Protein AF-A0A0F2LRD7-F1 (afdb_monomer)

Radius of gyration: 15.42 Å; Cα contacts (8 Å, |Δi|>4): 354; chains: 1; bounding box: 39×32×41 Å

Sequence (174 aa):
MAIIISSPMSDSGKSFVVTTLTRALNGVPFKAQNMSLNSYPSDDGGEIAFIQSFQALGAGLRPRNFMNPVLLKPSGNGIEVIVFGRSLGNFRAEEYYKLIPDLWKKVKSVVSRDMVIESAGGLAEPNFMERDISGFLIMKELGIPAILVLDIDRGGAFASAFGVYNILPPSVRG

Structure (mmCIF, N/CA/C/O backbone):
data_AF-A0A0F2LRD7-F1
#
_entry.id   AF-A0A0F2LRD7-F1
#
loop_
_atom_site.group_PDB
_atom_site.id
_atom_site.type_symbol
_atom_site.label_atom_id
_atom_site.label_alt_id
_atom_site.label_comp_id
_atom_site.label_asym_id
_atom_site.label_entity_id
_atom_site.label_seq_id
_atom_site.pdbx_PDB_ins_code
_atom_site.Cartn_x
_atom_site.Cartn_y
_atom_site.Cartn_z
_atom_site.occupancy
_atom_site.B_iso_or_equiv
_atom_site.auth_seq_id
_atom_site.auth_comp_id
_atom_site.auth_asym_id
_atom_site.auth_atom_id
_atom_site.pdbx_PDB_model_num
ATOM 1 N N . MET A 1 1 ? -17.217 3.277 2.819 1.00 81.81 1 MET A N 1
ATOM 2 C CA . MET A 1 1 ? -16.251 4.128 3.546 1.00 81.81 1 MET A CA 1
ATOM 3 C C . MET A 1 1 ? -14.877 3.517 3.342 1.00 81.81 1 MET A C 1
ATOM 5 O O . MET A 1 1 ? -14.769 2.314 3.544 1.00 81.81 1 MET A O 1
ATOM 9 N N . ALA A 1 2 ? -13.886 4.288 2.882 1.00 96.06 2 ALA A N 1
ATOM 10 C CA . ALA A 1 2 ? -12.538 3.761 2.688 1.00 96.06 2 ALA A CA 1
ATOM 11 C C . ALA A 1 2 ? -11.797 3.760 4.025 1.00 96.06 2 ALA A C 1
ATOM 13 O O . ALA A 1 2 ? -12.026 4.655 4.842 1.00 96.06 2 ALA A O 1
ATOM 14 N N . ILE A 1 3 ? -10.927 2.778 4.243 1.00 97.38 3 ILE A N 1
ATOM 15 C CA . ILE A 1 3 ? -10.155 2.672 5.482 1.00 97.38 3 ILE A CA 1
ATOM 16 C C . ILE A 1 3 ? -8.768 2.105 5.218 1.00 97.38 3 ILE A C 1
ATOM 18 O O . ILE A 1 3 ? -8.621 1.162 4.444 1.00 97.38 3 ILE A O 1
ATOM 22 N N . ILE A 1 4 ? -7.753 2.675 5.862 1.00 96.81 4 ILE A N 1
ATOM 23 C CA . ILE A 1 4 ? -6.379 2.178 5.807 1.00 96.81 4 ILE A CA 1
ATOM 24 C C . ILE A 1 4 ? -6.156 1.204 6.964 1.00 96.81 4 ILE A C 1
ATOM 26 O O . ILE A 1 4 ? -6.493 1.491 8.108 1.00 96.81 4 ILE A O 1
ATOM 30 N N . ILE A 1 5 ? -5.550 0.061 6.676 1.00 96.44 5 ILE A N 1
ATOM 31 C CA . ILE A 1 5 ? -5.065 -0.919 7.638 1.00 96.44 5 ILE A CA 1
ATOM 32 C C . ILE A 1 5 ? -3.543 -0.855 7.619 1.00 96.44 5 ILE A C 1
ATOM 34 O O . ILE A 1 5 ? -2.890 -1.220 6.638 1.00 96.44 5 ILE A O 1
ATOM 38 N N . SER A 1 6 ? -2.989 -0.378 8.725 1.00 94.12 6 SER A N 1
ATOM 39 C CA . SER A 1 6 ? -1.561 -0.176 8.921 1.00 94.12 6 SER A CA 1
ATOM 40 C C . SER A 1 6 ? -1.053 -0.974 10.114 1.00 94.12 6 SER A C 1
ATOM 42 O O . SER A 1 6 ? -1.812 -1.622 10.827 1.00 94.12 6 SER A O 1
ATOM 44 N N . SER A 1 7 ? 0.257 -0.980 10.314 1.00 92.00 7 SER A N 1
ATOM 45 C CA . SER A 1 7 ? 0.921 -1.593 11.454 1.00 92.00 7 SER A CA 1
ATOM 46 C C . SER A 1 7 ? 2.336 -1.033 11.568 1.00 92.00 7 SER A C 1
ATOM 48 O O . SER A 1 7 ? 2.954 -0.794 10.528 1.00 92.00 7 SER A O 1
ATOM 50 N N . PRO A 1 8 ? 2.877 -0.881 12.791 1.00 88.06 8 PRO A N 1
ATOM 51 C CA . PRO A 1 8 ? 4.248 -0.414 12.996 1.00 88.06 8 PRO A CA 1
ATOM 52 C C . PRO A 1 8 ? 5.315 -1.433 12.568 1.00 88.06 8 PRO A C 1
ATOM 54 O O . PRO A 1 8 ? 6.502 -1.140 12.655 1.00 88.06 8 PRO A O 1
ATOM 57 N N . MET A 1 9 ? 4.919 -2.646 12.173 1.00 83.38 9 MET A N 1
ATOM 58 C CA . MET A 1 9 ? 5.842 -3.709 11.791 1.00 83.38 9 MET A CA 1
ATOM 59 C C . MET A 1 9 ? 5.366 -4.472 10.549 1.00 83.38 9 MET A C 1
ATOM 61 O O . MET A 1 9 ? 4.175 -4.496 10.197 1.00 83.38 9 MET A O 1
ATOM 65 N N . SER A 1 10 ? 6.318 -5.118 9.881 1.00 79.81 10 SER A N 1
ATOM 66 C CA . SER A 1 10 ? 6.050 -6.149 8.875 1.00 79.81 10 SER A CA 1
ATOM 67 C C . SER A 1 10 ? 5.568 -7.441 9.543 1.00 79.81 10 SER A C 1
ATOM 69 O O . SER A 1 10 ? 5.812 -7.663 10.726 1.00 79.81 10 SER A O 1
ATOM 71 N N . ASP A 1 11 ? 4.843 -8.275 8.795 1.00 82.06 11 ASP A N 1
ATOM 72 C CA . ASP A 1 11 ? 4.354 -9.591 9.248 1.00 82.06 11 ASP A CA 1
ATOM 73 C C . ASP A 1 11 ? 3.461 -9.596 10.499 1.00 82.06 11 ASP A C 1
ATOM 75 O O . ASP A 1 11 ? 3.350 -10.595 11.200 1.00 82.06 11 ASP A O 1
ATOM 79 N N . SER A 1 12 ? 2.750 -8.495 10.740 1.00 83.38 12 SER A N 1
ATOM 80 C CA . SER A 1 12 ? 1.755 -8.342 11.812 1.00 83.38 12 SER A CA 1
ATOM 81 C C . SER A 1 12 ? 0.357 -8.877 11.478 1.00 83.38 12 SER A C 1
ATOM 83 O O . SER A 1 12 ? -0.613 -8.563 12.159 1.00 83.38 12 SER A O 1
ATOM 85 N N . GLY A 1 13 ? 0.204 -9.613 10.374 1.00 87.81 13 GLY A N 1
ATOM 86 C CA . GLY A 1 13 ? -1.096 -10.153 9.956 1.00 87.81 13 GLY A CA 1
ATOM 87 C C . GLY A 1 13 ? -2.041 -9.158 9.264 1.00 87.81 13 GLY A C 1
ATOM 88 O O . GLY A 1 13 ? -3.177 -9.525 8.963 1.00 87.81 13 GLY A O 1
ATOM 89 N N . LYS A 1 14 ? -1.586 -7.935 8.932 1.00 92.00 14 LYS A N 1
ATOM 90 C CA . LYS A 1 14 ? -2.380 -6.919 8.197 1.00 92.00 14 LYS A CA 1
ATOM 91 C C . LYS A 1 14 ? -3.146 -7.489 7.005 1.00 92.00 14 LYS A C 1
ATOM 93 O O . LYS A 1 14 ? -4.322 -7.191 6.845 1.00 92.00 14 LYS A O 1
ATOM 98 N N . SER A 1 15 ? -2.513 -8.329 6.188 1.00 94.50 15 SER A N 1
ATOM 99 C CA . SER A 1 15 ? -3.149 -8.839 4.972 1.00 94.50 15 SER A CA 1
ATOM 100 C C . SER A 1 15 ? -4.360 -9.728 5.254 1.00 94.50 15 SER A C 1
ATOM 102 O O . SER A 1 15 ? -5.334 -9.675 4.502 1.00 94.50 15 SER A O 1
ATOM 104 N N . PHE A 1 16 ? -4.359 -10.474 6.363 1.00 95.06 16 PHE A N 1
ATOM 105 C CA . PHE A 1 16 ? -5.525 -11.237 6.818 1.00 95.06 16 PHE A CA 1
ATOM 106 C C . PHE A 1 16 ? -6.636 -10.320 7.333 1.00 95.06 16 PHE A C 1
ATOM 108 O O . PHE A 1 16 ? -7.808 -10.543 7.018 1.00 95.06 16 PHE A O 1
ATOM 115 N N . VAL A 1 17 ? -6.274 -9.258 8.062 1.00 95.81 17 VAL A N 1
ATOM 116 C CA . VAL A 1 17 ? -7.222 -8.229 8.519 1.00 95.81 17 VAL A CA 1
ATOM 117 C C . VAL A 1 17 ? -7.879 -7.548 7.320 1.00 95.81 17 VAL A C 1
ATOM 119 O O . VAL A 1 17 ? -9.102 -7.483 7.251 1.00 95.81 17 VAL A O 1
ATOM 122 N N . VAL A 1 18 ? -7.089 -7.125 6.330 1.00 97.56 18 VAL A N 1
ATOM 123 C CA . VAL A 1 18 ? -7.582 -6.517 5.086 1.00 97.56 18 VAL A CA 1
ATOM 124 C C . VAL A 1 18 ? -8.512 -7.473 4.351 1.00 97.56 18 VAL A C 1
ATOM 126 O O . VAL A 1 18 ? -9.609 -7.067 3.986 1.00 97.56 18 VAL A O 1
ATOM 129 N N . THR A 1 19 ? -8.134 -8.744 4.184 1.00 98.19 19 THR A N 1
ATOM 130 C CA . THR A 1 19 ? -8.977 -9.756 3.518 1.00 98.19 19 THR A CA 1
ATOM 131 C C . THR A 1 19 ? -10.325 -9.911 4.227 1.00 98.19 19 THR A C 1
ATOM 133 O O . THR A 1 19 ? -11.381 -9.843 3.598 1.00 98.19 19 THR A O 1
ATOM 136 N N . THR A 1 20 ? -10.293 -10.068 5.553 1.00 97.56 20 THR A N 1
ATOM 137 C CA . THR A 1 20 ? -11.493 -10.256 6.381 1.00 97.56 20 THR A CA 1
ATOM 138 C C . THR A 1 20 ? -12.403 -9.034 6.334 1.00 97.56 20 THR A C 1
ATOM 140 O O . THR A 1 20 ? -13.601 -9.173 6.099 1.00 97.56 20 THR A O 1
ATOM 143 N N . LEU A 1 21 ? -11.846 -7.832 6.511 1.00 97.69 21 LEU A N 1
ATOM 144 C CA . LEU A 1 21 ? -12.611 -6.586 6.475 1.00 97.69 21 LEU A CA 1
ATOM 145 C C . LEU A 1 21 ? -13.172 -6.304 5.085 1.00 97.69 21 LEU A C 1
ATOM 147 O O . LEU A 1 21 ? -14.322 -5.897 4.975 1.00 97.69 21 LEU A O 1
ATOM 151 N N . THR A 1 22 ? -12.403 -6.572 4.029 1.00 98.19 22 THR A N 1
ATOM 152 C CA . THR A 1 22 ? -12.878 -6.452 2.644 1.00 98.19 22 THR A CA 1
ATOM 153 C C . THR A 1 22 ? -14.133 -7.294 2.450 1.00 98.19 22 THR A C 1
ATOM 155 O O . THR A 1 22 ? -15.151 -6.784 1.990 1.00 98.19 22 THR A O 1
ATOM 158 N N . ARG A 1 23 ? -14.099 -8.562 2.876 1.00 97.50 23 ARG A N 1
ATOM 159 C CA . ARG A 1 23 ? -15.257 -9.456 2.793 1.00 97.50 23 ARG A CA 1
ATOM 160 C C . ARG A 1 23 ? -16.428 -8.965 3.646 1.00 97.50 23 ARG A C 1
ATOM 162 O O . ARG A 1 23 ? -17.551 -8.908 3.163 1.00 97.50 23 ARG A O 1
ATOM 169 N N . ALA A 1 24 ? -16.173 -8.619 4.907 1.00 97.56 24 ALA A N 1
ATOM 170 C CA . ALA A 1 24 ? -17.212 -8.223 5.857 1.00 97.56 24 ALA A CA 1
ATOM 171 C C . ALA A 1 24 ? -17.920 -6.917 5.461 1.00 97.56 24 ALA A C 1
ATOM 173 O O . ALA A 1 2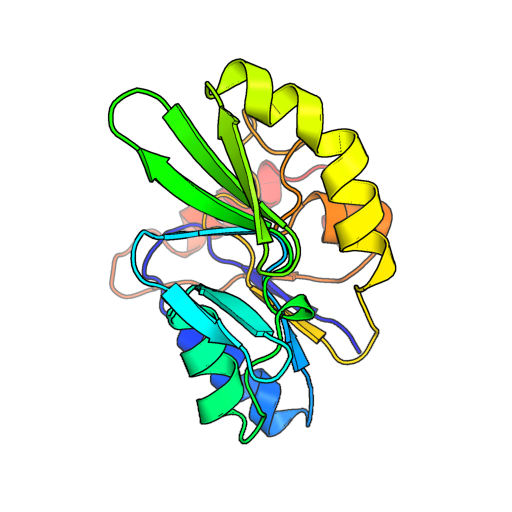4 ? -19.108 -6.752 5.729 1.00 97.56 24 ALA A O 1
ATOM 174 N N . LEU A 1 25 ? -17.199 -5.999 4.816 1.00 96.50 25 LEU A N 1
ATOM 175 C CA . LEU A 1 25 ? -17.713 -4.698 4.395 1.00 96.50 25 LEU A CA 1
ATOM 176 C C . LEU A 1 25 ? -18.218 -4.686 2.946 1.00 96.50 25 LEU A C 1
ATOM 178 O O . LEU A 1 25 ? -18.637 -3.629 2.478 1.00 96.50 25 LEU A O 1
ATOM 182 N N . ASN A 1 26 ? -18.172 -5.821 2.236 1.00 96.38 26 ASN A N 1
ATOM 183 C CA . ASN A 1 26 ? -18.368 -5.886 0.781 1.00 96.38 26 ASN A CA 1
ATOM 184 C C . ASN A 1 26 ? -17.522 -4.834 0.036 1.00 96.38 26 ASN A C 1
ATOM 186 O O . ASN A 1 26 ? -18.000 -4.172 -0.884 1.00 96.38 26 ASN A O 1
ATOM 190 N N . GLY A 1 27 ? -16.290 -4.630 0.503 1.00 97.62 27 GLY A N 1
ATOM 191 C CA . GLY A 1 27 ? -15.358 -3.647 -0.033 1.00 97.62 27 GLY A CA 1
ATOM 192 C C . GLY A 1 27 ? -14.428 -4.227 -1.093 1.00 97.62 27 GLY A C 1
ATOM 193 O O . GLY A 1 27 ? -14.569 -5.372 -1.518 1.00 97.62 27 GLY A O 1
ATOM 194 N N . VAL A 1 28 ? -13.426 -3.438 -1.474 1.00 98.31 28 VAL A N 1
ATOM 195 C CA . VAL A 1 28 ? -12.391 -3.807 -2.448 1.00 98.31 28 VAL A CA 1
ATOM 196 C C . VAL A 1 28 ? -11.012 -3.753 -1.781 1.00 98.31 28 VAL A C 1
ATOM 198 O O . VAL A 1 28 ? -10.675 -2.728 -1.1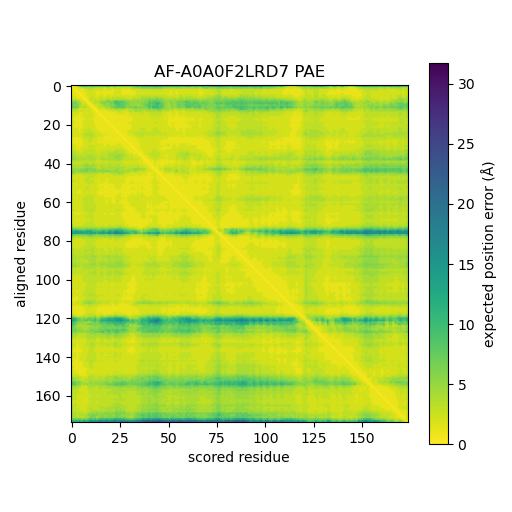87 1.00 98.31 28 VAL A O 1
ATOM 201 N N . PRO A 1 29 ? -10.182 -4.809 -1.852 1.00 98.31 29 PRO A N 1
ATOM 202 C CA . PRO A 1 29 ? -8.862 -4.772 -1.255 1.00 98.31 29 PRO A CA 1
ATOM 203 C C . PRO A 1 29 ? -7.945 -3.943 -2.144 1.00 98.31 29 PRO A C 1
ATOM 205 O O . PRO A 1 29 ? -7.986 -4.038 -3.374 1.00 98.31 29 PRO A O 1
ATOM 208 N N . PHE A 1 30 ? -7.105 -3.129 -1.524 1.00 98.50 30 PHE A N 1
ATOM 209 C CA . PHE A 1 30 ? -6.227 -2.237 -2.260 1.00 98.50 30 PHE A CA 1
ATOM 210 C C . PHE A 1 30 ? -4.887 -2.084 -1.555 1.00 98.50 30 PHE A C 1
ATOM 212 O O . PHE A 1 30 ? -4.822 -1.908 -0.345 1.00 98.50 30 PHE A O 1
ATOM 219 N N . LYS A 1 31 ? -3.802 -2.104 -2.322 1.00 97.75 31 LYS A N 1
ATOM 220 C CA . LYS A 1 31 ? -2.472 -1.718 -1.856 1.00 97.75 31 LYS A CA 1
ATOM 221 C C . LYS A 1 31 ? -1.781 -0.947 -2.966 1.00 97.75 31 LYS A C 1
ATOM 223 O O . LYS A 1 31 ? -1.307 -1.535 -3.938 1.00 97.75 31 LYS A O 1
ATOM 228 N N . ALA A 1 32 ? -1.729 0.376 -2.816 1.00 97.56 32 ALA A N 1
ATOM 229 C CA . ALA A 1 32 ? -1.221 1.280 -3.847 1.00 97.56 32 ALA A CA 1
ATOM 230 C C . ALA A 1 32 ? 0.172 0.882 -4.353 1.00 97.56 32 ALA A C 1
ATOM 232 O O . ALA A 1 32 ? 0.400 0.857 -5.561 1.00 97.56 32 ALA A O 1
ATOM 233 N N . GLN A 1 33 ? 1.065 0.523 -3.428 1.00 96.88 33 GLN A N 1
ATOM 234 C CA . GLN A 1 33 ? 2.408 0.049 -3.726 1.00 96.88 33 GLN A CA 1
ATOM 235 C C . GLN A 1 33 ? 2.728 -1.207 -2.924 1.00 96.88 33 GLN A C 1
ATOM 237 O O . GLN A 1 33 ? 2.601 -1.223 -1.697 1.00 96.88 33 GLN A O 1
ATOM 242 N N . ASN A 1 34 ? 3.215 -2.236 -3.610 1.00 96.06 34 ASN A N 1
ATOM 243 C CA . ASN A 1 34 ? 3.802 -3.405 -2.971 1.00 96.06 34 ASN A CA 1
ATOM 244 C C . ASN A 1 34 ? 5.192 -3.694 -3.543 1.00 96.06 34 ASN A C 1
ATOM 246 O O . ASN A 1 34 ? 5.494 -3.303 -4.667 1.00 96.06 34 ASN A O 1
ATOM 250 N N . MET A 1 35 ? 6.026 -4.381 -2.770 1.00 94.56 35 MET A N 1
ATOM 251 C CA . MET A 1 35 ? 7.318 -4.892 -3.208 1.00 94.56 35 MET A CA 1
ATOM 252 C C . MET A 1 35 ? 7.340 -6.408 -3.014 1.00 94.56 35 MET A C 1
ATOM 254 O O . MET A 1 35 ? 7.275 -6.887 -1.884 1.00 94.56 35 MET A O 1
ATOM 258 N N . SER A 1 36 ? 7.381 -7.171 -4.106 1.00 94.94 36 SER A N 1
ATOM 259 C CA . SER A 1 36 ? 7.382 -8.636 -4.060 1.00 94.94 36 SER A CA 1
ATOM 260 C C . SER A 1 36 ? 7.851 -9.232 -5.380 1.00 94.94 36 SER A C 1
ATOM 262 O O . SER A 1 36 ? 7.432 -8.774 -6.436 1.00 94.94 36 SER A O 1
ATOM 264 N N . LEU A 1 37 ? 8.657 -10.296 -5.319 1.00 95.00 37 LEU A N 1
ATOM 265 C CA . LEU A 1 37 ? 8.978 -11.130 -6.486 1.00 95.00 37 LEU A CA 1
ATOM 266 C C . LEU A 1 37 ? 7.811 -12.048 -6.878 1.00 95.00 37 LEU A C 1
ATOM 268 O O . LEU A 1 37 ? 7.661 -12.407 -8.045 1.00 95.00 37 LEU A O 1
ATOM 272 N N . ASN A 1 38 ? 6.967 -12.402 -5.907 1.00 95.50 38 ASN A N 1
ATOM 273 C CA . ASN A 1 38 ? 5.840 -13.296 -6.116 1.00 95.50 38 ASN A CA 1
ATOM 274 C C . ASN A 1 38 ? 4.648 -12.500 -6.641 1.00 95.50 38 ASN A C 1
ATOM 276 O O . ASN A 1 38 ? 4.060 -11.667 -5.945 1.00 95.50 38 ASN A O 1
ATOM 280 N N . SER A 1 39 ? 4.290 -12.790 -7.882 1.00 96.38 39 SER A N 1
ATOM 281 C CA . SER A 1 39 ? 3.228 -12.123 -8.623 1.00 96.38 39 SER A CA 1
ATOM 282 C C . SER A 1 39 ? 2.140 -13.112 -9.028 1.00 96.38 39 SER A C 1
ATOM 284 O O . SER A 1 39 ? 2.318 -14.329 -8.961 1.00 96.38 39 SER A O 1
ATOM 286 N N . TYR A 1 40 ? 0.987 -12.574 -9.400 1.00 98.19 40 TYR A N 1
ATOM 287 C CA . TYR A 1 40 ? -0.184 -13.315 -9.835 1.00 98.19 40 TYR A CA 1
ATOM 288 C C . TYR A 1 40 ? -0.789 -12.623 -11.065 1.00 98.19 40 TYR A C 1
ATOM 290 O O . TYR A 1 40 ? -0.902 -11.391 -11.054 1.00 98.19 40 TYR A O 1
ATOM 298 N N . PRO A 1 41 ? -1.184 -13.371 -12.111 1.00 97.56 41 PRO A N 1
ATOM 299 C CA . PRO A 1 41 ? -1.802 -12.791 -13.299 1.00 97.56 41 PRO A CA 1
ATOM 300 C C . PRO A 1 41 ? -3.163 -12.181 -12.951 1.00 97.56 41 PRO A C 1
ATOM 302 O O . PRO A 1 41 ? -4.003 -12.841 -12.345 1.00 97.56 41 PRO A O 1
ATOM 305 N N . SER A 1 42 ? -3.401 -10.924 -13.317 1.00 95.94 42 SER A N 1
ATOM 306 C CA . SER A 1 42 ? -4.705 -10.297 -13.081 1.00 95.94 42 SER A CA 1
ATOM 307 C C . SER A 1 42 ? -5.704 -10.630 -14.195 1.00 95.94 42 SER A C 1
ATOM 309 O O . SER A 1 42 ? -5.325 -10.836 -15.349 1.00 95.94 42 SER A O 1
ATOM 311 N N . ASP A 1 43 ? -7.002 -10.639 -13.873 1.00 94.06 43 ASP A N 1
ATOM 312 C CA . ASP A 1 43 ? -8.076 -10.967 -14.828 1.00 94.06 43 ASP A CA 1
ATOM 313 C C . ASP A 1 43 ? -8.199 -9.938 -15.969 1.00 94.06 43 ASP A C 1
ATOM 315 O O . ASP A 1 43 ? -8.741 -10.236 -17.031 1.00 94.06 43 ASP A O 1
ATOM 319 N N . ASP A 1 44 ? -7.729 -8.708 -15.753 1.00 93.62 44 ASP A N 1
ATOM 320 C CA . ASP A 1 44 ? -7.624 -7.652 -16.769 1.00 93.62 44 ASP A CA 1
ATOM 321 C C . ASP A 1 44 ? -6.304 -7.651 -17.546 1.00 93.62 44 ASP A C 1
ATOM 323 O O . ASP A 1 44 ? -6.056 -6.746 -18.348 1.00 93.62 44 ASP A O 1
ATOM 327 N N . GLY A 1 45 ? -5.480 -8.677 -17.345 1.00 93.88 45 GLY A N 1
ATOM 328 C CA . GLY A 1 45 ? -4.170 -8.805 -17.955 1.00 93.88 45 GLY A CA 1
ATOM 329 C C . GLY A 1 45 ? -3.089 -8.021 -17.215 1.00 93.88 45 GLY A C 1
ATOM 330 O O . GLY A 1 45 ? -3.328 -6.982 -16.594 1.00 93.88 45 GLY A O 1
ATOM 331 N N . GLY A 1 46 ? -1.863 -8.524 -17.334 1.00 96.19 46 GLY A N 1
ATOM 332 C CA . GLY A 1 46 ? -0.747 -8.074 -16.516 1.00 96.19 46 GLY A CA 1
ATOM 333 C C . GLY A 1 46 ? -0.686 -8.830 -15.195 1.00 96.19 46 GLY A C 1
ATOM 334 O O . GLY A 1 46 ? -1.107 -9.985 -15.110 1.00 96.19 46 GLY A O 1
ATOM 335 N N . GLU A 1 47 ? -0.131 -8.193 -14.171 1.00 98.06 47 GLU A N 1
ATOM 336 C CA . GLU A 1 47 ? 0.150 -8.844 -12.895 1.00 98.06 47 GLU A CA 1
ATOM 337 C C . GLU A 1 47 ? -0.002 -7.935 -11.672 1.00 98.06 47 GLU A C 1
ATOM 339 O O . GLU A 1 47 ? 0.123 -6.713 -11.744 1.00 98.06 47 GLU A O 1
ATOM 344 N N . ILE A 1 48 ? -0.240 -8.562 -10.523 1.00 98.38 48 ILE A N 1
ATOM 345 C CA . ILE A 1 48 ? -0.237 -7.935 -9.198 1.00 98.38 48 ILE A CA 1
ATOM 346 C C . ILE A 1 48 ? 0.583 -8.778 -8.225 1.00 98.38 48 ILE A C 1
ATOM 348 O O . ILE A 1 48 ? 0.855 -9.946 -8.499 1.00 98.38 48 ILE A O 1
ATOM 352 N N . ALA A 1 49 ? 0.962 -8.232 -7.069 1.00 97.88 49 ALA A N 1
ATOM 353 C CA . ALA A 1 49 ? 1.571 -9.053 -6.026 1.00 97.88 49 ALA A CA 1
ATOM 354 C C . ALA A 1 49 ? 0.624 -10.178 -5.578 1.00 97.88 49 ALA A C 1
ATOM 356 O O . ALA A 1 49 ? -0.583 -9.976 -5.411 1.00 97.88 49 ALA A O 1
ATOM 357 N N . PHE A 1 50 ? 1.198 -11.351 -5.304 1.00 97.44 50 PHE A N 1
ATOM 358 C CA . PHE A 1 50 ? 0.453 -12.529 -4.854 1.00 97.44 50 PHE A CA 1
ATOM 359 C C . PHE A 1 50 ? -0.421 -12.243 -3.624 1.00 97.44 50 PHE A C 1
ATOM 361 O O . PHE A 1 50 ? -1.551 -12.706 -3.528 1.00 97.44 50 PHE A O 1
ATOM 368 N N . ILE A 1 51 ? 0.067 -11.438 -2.679 1.00 96.50 51 ILE A N 1
ATOM 369 C CA . ILE A 1 51 ? -0.708 -11.135 -1.472 1.00 96.50 51 ILE A CA 1
ATOM 370 C C . ILE A 1 51 ? -1.967 -10.296 -1.772 1.00 96.50 51 ILE A C 1
ATOM 372 O O . ILE A 1 51 ? -2.976 -10.465 -1.094 1.00 96.50 51 ILE A O 1
ATOM 376 N N . GLN A 1 52 ? -1.968 -9.464 -2.823 1.00 97.94 52 GLN A N 1
ATOM 377 C CA . GLN A 1 52 ? -3.176 -8.751 -3.262 1.00 97.94 52 GLN A CA 1
ATOM 378 C C . GLN A 1 52 ? -4.152 -9.667 -4.003 1.00 97.94 52 GLN A C 1
ATOM 380 O O . GLN A 1 52 ? -5.362 -9.510 -3.837 1.00 97.94 52 GLN A O 1
ATOM 385 N N . SER A 1 53 ? -3.668 -10.658 -4.763 1.00 98.25 53 SER A N 1
ATOM 386 C CA . SER A 1 53 ? -4.572 -11.665 -5.333 1.00 98.25 53 SER A CA 1
ATOM 387 C C . SER A 1 53 ? -5.193 -12.534 -4.240 1.00 98.25 53 SER A C 1
ATOM 389 O O . SER A 1 53 ? -6.396 -12.773 -4.278 1.00 98.25 53 SER A O 1
ATOM 391 N N . PHE A 1 54 ? -4.425 -12.915 -3.214 1.00 97.81 54 PHE A N 1
ATOM 392 C CA . PHE A 1 54 ? -4.945 -13.599 -2.029 1.00 97.81 54 PHE A CA 1
ATOM 393 C C . PHE A 1 54 ? -6.056 -12.792 -1.339 1.00 97.81 54 PHE A C 1
ATOM 395 O O . PHE A 1 54 ? -7.112 -13.347 -1.040 1.00 97.81 54 PHE A O 1
ATOM 402 N N . GLN A 1 55 ? -5.858 -11.483 -1.143 1.00 98.31 55 GLN A N 1
ATOM 403 C CA . GLN A 1 55 ? -6.871 -10.596 -0.559 1.00 98.31 55 GLN A CA 1
ATOM 404 C C . GLN A 1 55 ? -8.158 -10.557 -1.384 1.00 98.31 55 GLN A C 1
ATOM 406 O O . GLN A 1 55 ? -9.249 -10.697 -0.831 1.00 98.31 55 GLN A O 1
ATOM 411 N N . ALA A 1 56 ? -8.034 -10.396 -2.704 1.00 98.31 56 ALA A N 1
ATOM 412 C CA . ALA A 1 56 ? -9.176 -10.392 -3.613 1.00 98.31 56 ALA A CA 1
ATOM 413 C C . ALA A 1 56 ? -9.933 -11.724 -3.557 1.00 98.31 56 ALA A C 1
ATOM 415 O O . ALA A 1 56 ? -11.133 -11.741 -3.287 1.00 98.31 56 ALA A O 1
ATOM 416 N N . LEU A 1 57 ? -9.223 -12.842 -3.719 1.00 98.19 57 LEU A N 1
ATOM 417 C CA . LEU A 1 57 ? -9.815 -14.179 -3.733 1.00 98.19 57 LEU A CA 1
ATOM 418 C C . LEU A 1 57 ? -10.463 -14.534 -2.388 1.00 98.19 57 LEU A C 1
ATOM 420 O O . LEU A 1 57 ? -11.588 -15.031 -2.364 1.00 98.19 57 LEU A O 1
ATOM 424 N N . GLY A 1 58 ? -9.809 -14.225 -1.265 1.00 97.69 58 GLY A N 1
ATOM 425 C CA . GLY A 1 58 ? -10.371 -14.433 0.074 1.00 97.69 58 GLY A CA 1
ATOM 426 C C . GLY A 1 58 ? -11.629 -13.593 0.332 1.00 97.69 58 GLY A C 1
ATOM 427 O O . GLY A 1 58 ? -12.555 -14.034 1.021 1.00 97.69 58 GLY A O 1
ATOM 428 N N . ALA A 1 59 ? -11.721 -12.418 -0.294 1.00 97.12 59 ALA A N 1
ATOM 429 C CA . ALA A 1 59 ? -12.922 -11.591 -0.289 1.00 97.12 59 ALA A CA 1
ATOM 430 C C . ALA A 1 59 ? -13.999 -12.034 -1.301 1.00 97.12 59 ALA A C 1
ATOM 432 O O . ALA A 1 59 ? -15.087 -11.467 -1.308 1.00 97.12 59 ALA A O 1
ATOM 433 N N . GLY A 1 60 ? -13.750 -13.066 -2.117 1.00 97.19 60 GLY A N 1
ATOM 434 C CA . GLY A 1 60 ? -14.674 -13.516 -3.167 1.00 97.19 60 GLY A CA 1
ATOM 435 C C . GLY A 1 60 ? -14.669 -12.638 -4.424 1.00 97.19 60 GLY A C 1
ATOM 436 O O . GLY A 1 60 ? -15.615 -12.680 -5.207 1.00 97.19 60 GLY A O 1
ATOM 437 N N . LEU A 1 61 ? -13.619 -11.840 -4.619 1.00 98.00 61 LEU A N 1
ATOM 438 C CA . LEU A 1 61 ? -13.427 -10.957 -5.764 1.00 98.00 61 LEU A CA 1
ATOM 439 C C . LEU A 1 61 ? -12.408 -11.540 -6.742 1.00 98.00 61 LEU A C 1
ATOM 441 O O . LEU A 1 61 ? -11.540 -12.340 -6.389 1.00 98.00 61 LEU A O 1
ATOM 445 N N . ARG A 1 62 ? -12.488 -11.087 -7.993 1.00 98.06 62 ARG A N 1
ATOM 446 C CA . ARG A 1 62 ? -11.483 -11.399 -9.011 1.00 98.06 62 ARG A CA 1
ATOM 447 C C . ARG A 1 62 ? -10.266 -10.486 -8.843 1.00 98.06 62 ARG A C 1
ATOM 449 O O . ARG A 1 62 ? -10.467 -9.283 -8.676 1.00 98.06 62 ARG A O 1
ATOM 456 N N . PRO A 1 63 ? -9.030 -11.003 -8.921 1.00 98.25 63 PRO A N 1
ATOM 457 C CA . PRO A 1 63 ? -7.823 -10.181 -8.911 1.00 98.25 63 PRO A CA 1
ATOM 458 C C . PRO A 1 63 ? -7.784 -9.201 -10.091 1.00 98.25 63 PRO A C 1
ATOM 460 O O . PRO A 1 63 ? -7.866 -9.607 -11.250 1.00 98.25 63 PRO A O 1
ATOM 463 N N . ARG A 1 64 ? -7.640 -7.903 -9.812 1.00 98.25 64 ARG A N 1
ATOM 464 C CA . ARG A 1 64 ? -7.576 -6.835 -10.827 1.00 98.25 64 ARG A CA 1
ATOM 465 C C . ARG A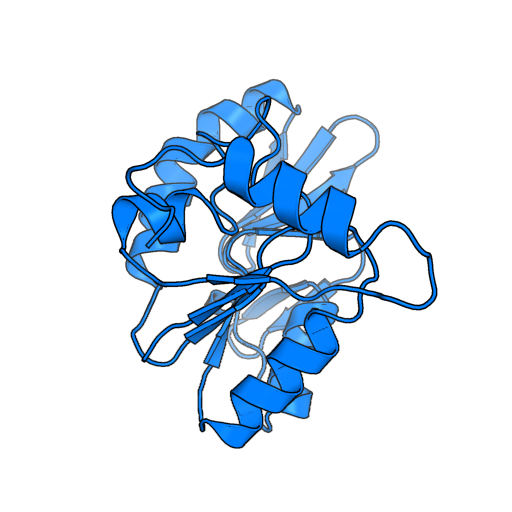 1 64 ? -6.349 -5.966 -10.616 1.00 98.25 64 ARG A C 1
ATOM 467 O O . ARG A 1 64 ? -5.973 -5.704 -9.475 1.00 98.25 64 ARG A O 1
ATOM 474 N N . ASN A 1 65 ? -5.751 -5.475 -11.697 1.00 97.62 65 ASN A N 1
ATOM 475 C CA . ASN A 1 65 ? -4.505 -4.710 -11.621 1.00 97.62 65 ASN A CA 1
ATOM 476 C C . ASN A 1 65 ? -4.616 -3.423 -10.782 1.00 97.62 65 ASN A C 1
ATOM 478 O O . ASN A 1 65 ? -3.666 -3.052 -10.097 1.00 97.62 65 ASN A O 1
ATOM 482 N N . PHE A 1 66 ? -5.787 -2.781 -10.745 1.00 97.75 66 PHE A N 1
ATOM 483 C CA . PHE A 1 66 ? -5.999 -1.576 -9.944 1.00 97.75 66 PHE A CA 1
ATOM 484 C C . PHE A 1 66 ? -5.974 -1.846 -8.434 1.00 97.75 66 PHE A C 1
ATOM 486 O O . PHE A 1 66 ? -5.810 -0.904 -7.670 1.00 97.75 66 PHE A O 1
ATOM 493 N N . MET A 1 67 ? -6.106 -3.103 -7.990 1.00 98.44 67 MET A N 1
ATOM 494 C CA . MET A 1 67 ? -5.958 -3.477 -6.576 1.00 98.44 67 MET A CA 1
ATOM 495 C C . MET A 1 67 ? -4.496 -3.379 -6.113 1.00 98.44 67 MET A C 1
ATOM 497 O O . MET A 1 67 ? -4.239 -3.208 -4.922 1.00 98.44 67 MET A O 1
ATOM 501 N N . ASN A 1 68 ? -3.533 -3.443 -7.043 1.00 98.25 68 ASN A N 1
ATOM 502 C CA . ASN A 1 68 ? -2.118 -3.166 -6.800 1.00 98.25 68 ASN A CA 1
ATOM 503 C C . ASN A 1 68 ? -1.511 -2.335 -7.951 1.00 98.25 68 ASN A C 1
ATOM 505 O O . ASN A 1 68 ? -0.796 -2.880 -8.792 1.00 98.25 68 ASN A O 1
ATOM 509 N N . PRO A 1 69 ? -1.785 -1.016 -8.007 1.00 98.12 69 PRO A N 1
ATOM 510 C CA . PRO A 1 69 ? -1.363 -0.155 -9.110 1.00 98.12 69 PRO A CA 1
ATOM 511 C C . PRO A 1 69 ? 0.144 -0.115 -9.340 1.00 98.12 69 PRO A C 1
ATOM 513 O O . PRO A 1 69 ? 0.561 -0.014 -10.489 1.00 98.12 69 PRO A O 1
ATOM 516 N N . VAL A 1 70 ? 0.949 -0.158 -8.274 1.00 98.38 70 VAL A N 1
ATOM 517 C CA . VAL A 1 70 ? 2.413 -0.165 -8.346 1.00 98.38 70 VAL A CA 1
ATOM 518 C C . VAL A 1 70 ? 2.944 -1.442 -7.699 1.00 98.38 70 VAL A C 1
ATOM 520 O O . VAL A 1 70 ? 2.829 -1.647 -6.488 1.00 98.38 70 VAL A O 1
ATOM 523 N N . LEU A 1 71 ? 3.558 -2.301 -8.506 1.00 98.12 71 LEU A N 1
ATOM 524 C CA . LEU A 1 71 ? 4.286 -3.475 -8.040 1.00 98.12 71 LEU A CA 1
ATOM 525 C C . LEU A 1 71 ? 5.775 -3.271 -8.308 1.00 98.12 71 LEU A C 1
ATOM 527 O O . LEU A 1 71 ? 6.191 -3.019 -9.434 1.00 98.12 71 LEU A O 1
ATOM 531 N N . LEU A 1 72 ? 6.575 -3.378 -7.256 1.00 97.50 72 LEU A N 1
ATOM 532 C CA . LEU A 1 72 ? 8.025 -3.304 -7.314 1.00 97.50 72 LEU A CA 1
ATOM 533 C C . LEU A 1 72 ? 8.603 -4.714 -7.209 1.00 97.50 72 LEU A C 1
ATOM 535 O O . LEU A 1 72 ? 8.341 -5.425 -6.236 1.00 97.50 72 LEU A O 1
ATOM 539 N N . LYS A 1 73 ? 9.426 -5.106 -8.176 1.00 97.31 73 LYS A N 1
ATOM 540 C CA . LYS A 1 73 ? 10.182 -6.360 -8.134 1.00 97.31 73 LYS A CA 1
ATOM 541 C C . LYS A 1 73 ? 11.668 -6.040 -8.001 1.00 97.31 73 LYS A C 1
ATOM 543 O O . LYS A 1 73 ? 12.243 -5.466 -8.925 1.00 97.31 73 LYS A O 1
ATOM 548 N N . PRO A 1 74 ? 12.307 -6.370 -6.867 1.00 94.75 74 PRO A N 1
ATOM 549 C CA . PRO A 1 74 ? 13.753 -6.251 -6.746 1.00 94.75 74 PRO A CA 1
ATOM 550 C C . PRO A 1 74 ? 14.459 -7.031 -7.862 1.00 94.75 74 PRO A C 1
ATOM 552 O O . PRO A 1 74 ? 14.117 -8.173 -8.151 1.00 94.75 74 PRO A O 1
ATOM 555 N N . SER A 1 75 ? 15.442 -6.406 -8.491 1.00 90.00 75 SER A N 1
ATOM 556 C CA . SER A 1 75 ? 16.245 -6.951 -9.584 1.00 90.00 75 SER A CA 1
ATOM 557 C C . SER A 1 75 ? 17.713 -6.691 -9.252 1.00 90.00 75 SER A C 1
ATOM 559 O O . SER A 1 75 ? 18.009 -5.732 -8.547 1.00 90.00 75 SER A O 1
ATOM 561 N N . GLY A 1 76 ? 18.648 -7.525 -9.716 1.00 87.31 76 GLY A N 1
ATOM 562 C CA . GLY A 1 76 ? 20.036 -7.538 -9.219 1.00 87.31 76 GLY A CA 1
ATOM 563 C C . GLY A 1 76 ? 20.677 -6.155 -9.000 1.00 87.31 76 GLY A C 1
ATOM 564 O O . GLY A 1 76 ? 21.249 -5.919 -7.943 1.00 87.31 76 GLY A O 1
ATOM 565 N N . ASN A 1 77 ? 20.507 -5.224 -9.948 1.00 84.38 77 ASN A N 1
ATOM 566 C CA . ASN A 1 77 ? 21.041 -3.855 -9.862 1.00 84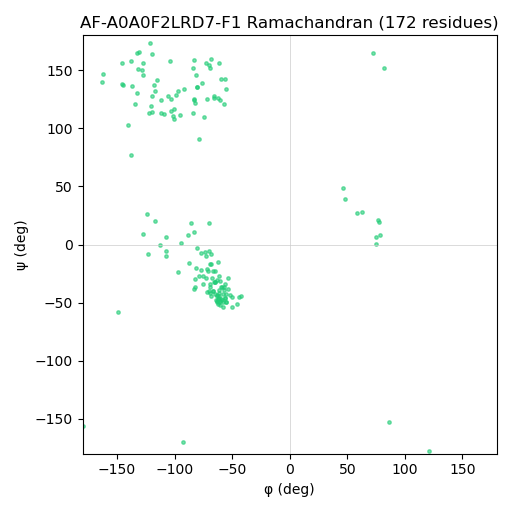.38 77 ASN A CA 1
ATOM 567 C C . ASN A 1 77 ? 19.957 -2.757 -9.832 1.00 84.38 77 ASN A C 1
ATOM 569 O O . ASN A 1 77 ? 20.238 -1.606 -10.172 1.00 84.38 77 ASN A O 1
ATOM 573 N N . GLY A 1 78 ? 18.713 -3.086 -9.480 1.00 93.56 78 GLY A N 1
ATOM 574 C CA . GLY A 1 78 ? 17.618 -2.121 -9.509 1.00 93.56 78 GLY A CA 1
ATOM 575 C C . GLY A 1 78 ? 16.275 -2.682 -9.058 1.00 93.56 78 GLY A C 1
ATOM 576 O O . GLY A 1 78 ? 16.179 -3.643 -8.301 1.00 93.56 78 GLY A O 1
ATOM 577 N N . ILE A 1 79 ? 15.212 -2.040 -9.512 1.00 96.56 79 ILE A N 1
ATOM 578 C CA . ILE A 1 79 ? 13.834 -2.393 -9.207 1.00 96.56 79 ILE A CA 1
ATOM 579 C C . ILE A 1 79 ? 13.072 -2.349 -10.523 1.00 96.56 79 ILE A C 1
ATOM 581 O O . ILE A 1 79 ? 13.026 -1.309 -11.181 1.00 96.56 79 ILE A O 1
ATOM 585 N N . GLU A 1 80 ? 12.476 -3.468 -10.915 1.00 97.50 80 GLU A N 1
ATOM 586 C CA . GLU A 1 80 ? 11.471 -3.450 -11.965 1.00 97.50 80 GLU A CA 1
ATOM 587 C C . GLU A 1 80 ? 10.199 -2.806 -11.410 1.00 97.50 80 GLU A C 1
ATOM 589 O O . GLU A 1 80 ? 9.669 -3.214 -10.371 1.00 97.50 80 GLU A O 1
ATOM 594 N N . VAL A 1 81 ? 9.728 -1.771 -12.101 1.00 98.06 81 VAL A N 1
ATOM 595 C CA . VAL A 1 81 ? 8.530 -1.021 -11.733 1.00 98.06 81 VAL A CA 1
ATOM 596 C C . VAL A 1 81 ? 7.403 -1.458 -12.652 1.00 98.06 81 VAL A C 1
ATOM 598 O O . VAL A 1 81 ? 7.443 -1.212 -13.853 1.00 98.06 81 VAL A O 1
ATOM 601 N N . ILE A 1 82 ? 6.378 -2.080 -12.090 1.00 98.38 82 ILE A N 1
ATOM 602 C CA . ILE A 1 82 ? 5.173 -2.498 -12.803 1.00 98.38 82 ILE A CA 1
ATOM 603 C C . ILE A 1 82 ? 4.046 -1.542 -12.426 1.00 98.38 82 ILE A C 1
ATOM 605 O O . ILE A 1 82 ? 3.780 -1.317 -11.246 1.00 98.38 82 ILE A O 1
ATOM 609 N N . VAL A 1 83 ? 3.379 -0.980 -13.435 1.00 98.44 83 VAL A N 1
ATOM 610 C CA . VAL A 1 83 ? 2.276 -0.029 -13.270 1.00 98.44 83 VAL A CA 1
ATOM 611 C C . VAL A 1 83 ? 1.021 -0.589 -13.929 1.00 98.44 83 VAL A C 1
ATOM 613 O O . VAL A 1 83 ? 1.016 -0.837 -15.134 1.00 98.44 83 VAL A O 1
ATOM 616 N N . PHE A 1 84 ? -0.039 -0.796 -13.145 1.00 98.12 84 PHE A N 1
ATOM 617 C CA . PHE A 1 84 ? -1.284 -1.453 -13.571 1.00 98.12 84 PHE A CA 1
ATOM 618 C C . PHE A 1 84 ? -1.024 -2.746 -14.358 1.00 98.12 84 PHE A C 1
ATOM 620 O O . PHE A 1 84 ? -1.540 -2.960 -15.455 1.00 98.12 84 PHE A O 1
ATOM 627 N N . GLY A 1 85 ? -0.163 -3.593 -13.794 1.00 97.62 85 GLY A N 1
ATOM 628 C CA . GLY A 1 85 ? 0.178 -4.897 -14.348 1.00 97.62 85 GLY A CA 1
ATOM 629 C C . GLY A 1 85 ? 1.096 -4.889 -15.566 1.00 97.62 85 GLY A C 1
ATOM 630 O O . GLY A 1 85 ? 1.341 -5.953 -16.126 1.00 97.62 85 GLY A O 1
ATOM 631 N N . ARG A 1 86 ? 1.636 -3.738 -15.983 1.00 97.94 86 ARG A N 1
ATOM 632 C CA . ARG A 1 86 ? 2.593 -3.655 -17.096 1.00 97.94 86 ARG A CA 1
ATOM 633 C C . ARG A 1 86 ? 3.942 -3.137 -16.628 1.00 97.94 86 ARG A C 1
ATOM 635 O O . ARG A 1 86 ? 4.005 -2.118 -15.944 1.00 97.94 86 ARG A O 1
ATOM 642 N N . SER A 1 87 ? 5.013 -3.817 -17.030 1.00 97.38 87 SER A N 1
ATOM 643 C CA . SER A 1 87 ? 6.376 -3.372 -16.744 1.00 97.38 87 SER A CA 1
ATOM 644 C C . SER A 1 87 ? 6.646 -2.017 -17.404 1.00 97.38 87 SER A C 1
ATOM 646 O O . SER A 1 87 ? 6.433 -1.838 -18.604 1.00 97.38 87 SER A O 1
ATOM 648 N N . LEU A 1 88 ? 7.093 -1.056 -16.599 1.00 97.44 88 LEU A N 1
ATOM 649 C CA . LEU A 1 88 ? 7.632 0.229 -17.036 1.00 97.44 88 LEU A CA 1
ATOM 650 C C . LEU A 1 88 ? 9.145 0.133 -17.304 1.00 97.44 88 LEU A C 1
ATOM 652 O O . LEU A 1 88 ? 9.707 1.014 -17.950 1.00 97.44 88 LEU A O 1
ATOM 656 N N . GLY A 1 89 ? 9.796 -0.929 -16.820 1.00 96.56 89 GLY A N 1
ATOM 657 C CA . GLY A 1 89 ? 11.233 -1.162 -16.930 1.00 96.56 89 GLY A CA 1
ATOM 658 C C . GLY A 1 89 ? 11.930 -1.295 -15.575 1.00 96.56 89 GLY A C 1
ATOM 659 O O . GLY A 1 89 ? 11.301 -1.251 -14.517 1.00 96.56 89 GLY A O 1
ATOM 660 N N . ASN A 1 90 ? 13.252 -1.467 -15.629 1.00 97.19 90 ASN A N 1
ATOM 661 C CA . ASN A 1 90 ? 14.126 -1.548 -14.461 1.00 97.19 90 ASN A CA 1
ATOM 662 C C . ASN A 1 90 ? 14.758 -0.184 -14.177 1.00 97.19 90 ASN A C 1
ATOM 664 O O . ASN A 1 90 ? 15.324 0.432 -15.078 1.00 97.19 90 ASN A O 1
ATOM 668 N N . PHE A 1 91 ? 14.703 0.244 -12.920 1.00 97.19 91 PHE A N 1
ATOM 669 C CA . PHE A 1 91 ? 15.191 1.542 -12.461 1.00 97.19 91 PHE A CA 1
ATOM 670 C C . PHE A 1 91 ? 16.133 1.371 -11.275 1.00 97.19 91 PHE A C 1
ATOM 672 O O . PHE A 1 91 ? 15.958 0.466 -10.456 1.00 97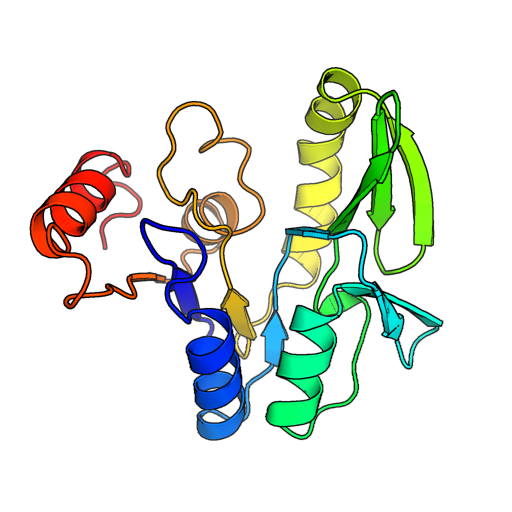.19 91 PHE A O 1
ATOM 679 N N . ARG A 1 92 ? 17.101 2.273 -11.121 1.00 96.31 92 ARG A N 1
ATOM 680 C CA . ARG A 1 92 ? 17.790 2.437 -9.834 1.00 96.31 92 ARG A CA 1
ATOM 681 C C . ARG A 1 92 ? 16.834 3.027 -8.797 1.00 96.31 92 ARG A C 1
ATOM 683 O O . ARG A 1 92 ? 15.837 3.664 -9.144 1.00 96.31 92 ARG A O 1
ATOM 690 N N . ALA A 1 93 ? 17.146 2.859 -7.514 1.00 90.81 93 ALA A N 1
ATOM 691 C CA . ALA A 1 93 ? 16.301 3.361 -6.429 1.00 90.81 93 ALA A CA 1
ATOM 692 C C . ALA A 1 93 ? 16.074 4.885 -6.521 1.00 90.81 93 ALA A C 1
ATOM 694 O O . ALA A 1 93 ? 14.962 5.370 -6.320 1.00 90.81 93 ALA A O 1
ATOM 695 N N . GLU A 1 94 ? 17.102 5.650 -6.892 1.00 92.62 94 GLU A N 1
ATOM 696 C CA . GLU A 1 94 ? 17.023 7.108 -7.021 1.00 92.62 94 GLU A CA 1
ATOM 697 C C . GLU A 1 94 ? 16.156 7.542 -8.206 1.00 92.62 94 GLU A C 1
ATOM 699 O O . GLU A 1 94 ? 15.487 8.573 -8.147 1.00 92.62 94 GLU A O 1
ATOM 704 N N . GLU A 1 95 ? 16.167 6.763 -9.287 1.00 95.69 95 GLU A N 1
ATOM 705 C CA . GLU A 1 95 ? 15.332 6.993 -10.466 1.00 95.69 95 GLU A CA 1
ATOM 706 C C . GLU A 1 95 ? 13.873 6.677 -10.155 1.00 95.69 95 GLU A C 1
ATOM 708 O O . GLU A 1 95 ? 12.995 7.467 -10.497 1.00 95.69 95 GLU A O 1
ATOM 713 N N . TYR A 1 96 ? 13.620 5.592 -9.415 1.00 94.88 96 TYR A N 1
ATOM 714 C CA . TYR A 1 96 ? 12.287 5.248 -8.932 1.00 94.88 96 TYR A CA 1
ATOM 715 C C . TYR A 1 96 ? 11.658 6.385 -8.117 1.00 94.88 96 TYR A C 1
ATOM 717 O O . TYR A 1 96 ? 10.515 6.770 -8.367 1.00 94.88 96 TYR A O 1
ATOM 725 N N . TYR A 1 97 ? 12.406 6.992 -7.188 1.00 93.31 97 TYR A N 1
ATOM 726 C CA . TYR A 1 97 ? 11.874 8.093 -6.379 1.00 93.31 97 TYR A CA 1
ATOM 727 C C . TYR A 1 97 ? 11.447 9.310 -7.205 1.00 93.31 97 TYR A C 1
ATOM 729 O O . TYR A 1 97 ? 10.534 10.027 -6.796 1.00 93.31 97 TYR A O 1
ATOM 737 N N . LYS A 1 98 ? 12.051 9.532 -8.379 1.00 95.88 98 LYS A N 1
ATOM 738 C CA . LYS A 1 98 ? 11.640 10.605 -9.298 1.00 95.88 98 LYS A CA 1
ATOM 739 C C . LYS A 1 98 ? 10.298 10.314 -9.976 1.00 95.88 98 LYS A C 1
ATOM 741 O O . LYS A 1 98 ? 9.640 11.256 -10.404 1.00 95.88 98 LYS A O 1
ATOM 746 N N . LEU A 1 99 ? 9.873 9.049 -10.043 1.00 97.19 99 LEU A N 1
ATOM 747 C CA . LEU A 1 99 ? 8.588 8.639 -10.621 1.00 97.19 99 LEU A CA 1
ATOM 748 C C . LEU A 1 99 ? 7.410 8.811 -9.652 1.00 97.19 99 LEU A C 1
ATOM 750 O O . LEU A 1 99 ? 6.264 8.871 -10.097 1.00 97.19 99 LEU A O 1
ATOM 754 N N . ILE A 1 100 ? 7.668 8.901 -8.341 1.00 96.69 100 ILE A N 1
ATOM 755 C CA . ILE A 1 100 ? 6.630 8.949 -7.297 1.00 96.69 100 ILE A CA 1
ATOM 756 C C . ILE A 1 100 ? 5.543 10.003 -7.564 1.00 96.69 100 ILE A C 1
ATOM 758 O O . ILE A 1 100 ? 4.375 9.639 -7.451 1.00 96.69 100 ILE A O 1
ATOM 762 N N . PRO A 1 101 ? 5.839 11.256 -7.973 1.00 97.19 101 PRO A N 1
ATOM 763 C CA . PRO A 1 101 ? 4.789 12.242 -8.243 1.00 97.19 101 PRO A CA 1
ATOM 764 C C . PRO A 1 101 ? 3.800 11.817 -9.338 1.00 97.19 101 PRO A C 1
ATOM 766 O O . PRO A 1 101 ? 2.603 12.082 -9.231 1.00 97.19 101 PRO A O 1
ATOM 769 N N . ASP A 1 102 ? 4.271 11.137 -10.384 1.00 97.94 102 ASP A N 1
ATOM 770 C CA . ASP A 1 102 ? 3.413 10.674 -11.478 1.00 97.94 102 ASP A CA 1
ATOM 771 C C . ASP A 1 102 ? 2.702 9.363 -11.138 1.00 97.94 102 ASP A C 1
ATOM 773 O O . ASP A 1 102 ? 1.525 9.192 -11.472 1.00 97.94 102 ASP A O 1
ATOM 777 N N . LEU A 1 103 ? 3.373 8.457 -10.420 1.00 98.12 103 LEU A N 1
ATOM 778 C CA . LEU A 1 103 ? 2.743 7.256 -9.866 1.00 98.12 103 LEU A CA 1
ATOM 779 C C . LEU A 1 103 ? 1.634 7.623 -8.879 1.00 98.12 103 LEU A C 1
ATOM 781 O O . LEU A 1 103 ? 0.562 7.023 -8.908 1.00 98.12 103 LEU A O 1
ATOM 785 N N . TRP A 1 104 ? 1.846 8.655 -8.065 1.00 98.12 104 TRP A N 1
ATOM 786 C CA . TRP A 1 104 ? 0.859 9.137 -7.113 1.00 98.12 104 TRP A CA 1
ATOM 787 C C . TRP A 1 104 ? -0.415 9.630 -7.802 1.00 98.12 104 TRP A C 1
ATOM 789 O O . TRP A 1 104 ? -1.503 9.233 -7.399 1.00 98.12 104 TRP A O 1
ATOM 799 N N . LYS A 1 105 ? -0.313 10.402 -8.895 1.00 98.19 105 LYS A N 1
ATOM 800 C CA . LYS A 1 105 ? -1.493 10.825 -9.680 1.00 98.19 105 LYS A CA 1
ATOM 801 C C . LYS A 1 105 ? -2.327 9.626 -10.145 1.00 98.19 105 LYS A C 1
ATOM 803 O O . LYS A 1 105 ? -3.552 9.660 -10.058 1.00 98.19 105 LYS A O 1
ATOM 808 N N . LYS A 1 106 ? -1.659 8.562 -10.606 1.00 98.06 106 LYS A N 1
ATOM 809 C CA . LYS A 1 106 ? -2.287 7.315 -11.072 1.00 98.06 106 LYS A CA 1
ATOM 810 C C . LYS A 1 106 ? -2.927 6.511 -9.940 1.00 98.06 106 LYS A C 1
ATOM 812 O O . LYS A 1 106 ? -4.024 5.989 -10.100 1.00 98.06 106 LYS A O 1
ATOM 817 N N . VAL A 1 107 ? -2.251 6.414 -8.798 1.00 98.19 107 VAL A N 1
ATOM 818 C CA . VAL A 1 107 ? -2.790 5.777 -7.589 1.00 98.19 107 VAL A CA 1
ATOM 819 C C . VAL A 1 107 ? -4.025 6.537 -7.117 1.00 98.19 107 VAL A C 1
ATOM 821 O O . VAL A 1 107 ? -5.094 5.954 -6.960 1.00 98.19 107 VAL A O 1
ATOM 824 N N . LYS A 1 108 ? -3.907 7.857 -6.965 1.00 97.81 108 LYS A N 1
ATOM 825 C CA . LYS A 1 108 ? -4.972 8.735 -6.483 1.00 97.81 108 LYS A CA 1
ATOM 826 C C . LYS A 1 108 ? -6.238 8.646 -7.333 1.00 97.81 108 LYS A C 1
ATOM 828 O O . LYS A 1 108 ? -7.330 8.685 -6.778 1.00 97.81 108 LYS A O 1
ATOM 833 N N . SER A 1 109 ? -6.114 8.484 -8.654 1.00 97.81 109 SER A N 1
ATOM 834 C CA . SER A 1 109 ? -7.274 8.399 -9.552 1.00 97.81 109 SER A CA 1
ATOM 835 C C . SER A 1 109 ? -8.104 7.122 -9.404 1.00 97.81 109 SER A C 1
ATOM 837 O O . SER A 1 109 ? -9.226 7.091 -9.898 1.00 97.81 109 SER A O 1
ATOM 839 N N . VAL A 1 110 ? -7.568 6.070 -8.773 1.00 97.75 110 VAL A N 1
ATOM 840 C CA . VAL A 1 110 ? -8.283 4.793 -8.587 1.00 97.75 110 VAL A CA 1
ATOM 841 C C . VAL A 1 110 ? -8.743 4.551 -7.150 1.00 97.75 110 VAL A C 1
ATOM 843 O O . VAL A 1 110 ? -9.527 3.631 -6.919 1.00 97.75 110 VAL A O 1
ATOM 846 N N . VAL A 1 111 ? -8.301 5.366 -6.185 1.00 98.00 111 VAL A N 1
ATOM 847 C CA . VAL A 1 111 ? -8.764 5.247 -4.796 1.00 98.00 111 VAL A CA 1
ATOM 848 C C . VAL A 1 111 ? -10.251 5.590 -4.716 1.00 98.00 111 VAL A C 1
ATOM 850 O O . VAL A 1 111 ? -10.687 6.656 -5.149 1.00 98.00 111 VAL A O 1
ATOM 853 N N . SER A 1 112 ? -11.036 4.683 -4.140 1.00 97.06 112 SER A N 1
ATOM 854 C CA . SER A 1 112 ? -12.496 4.772 -4.062 1.00 97.06 112 SER A CA 1
ATOM 855 C C . SER A 1 112 ? -13.007 4.524 -2.643 1.00 97.06 112 SER A C 1
ATOM 857 O O . SER A 1 112 ? -12.278 4.093 -1.748 1.00 97.06 112 SER A O 1
ATOM 859 N N . ARG A 1 113 ? -14.276 4.877 -2.406 1.00 95.19 113 ARG A N 1
ATOM 860 C CA . ARG A 1 113 ? -14.886 4.928 -1.067 1.00 95.19 113 ARG A CA 1
ATOM 861 C C . ARG A 1 113 ? -15.183 3.560 -0.463 1.00 95.19 113 ARG A C 1
ATOM 863 O O . ARG A 1 113 ? -15.643 3.522 0.668 1.00 95.19 113 ARG A O 1
ATOM 870 N N . ASP A 1 114 ? -15.017 2.471 -1.181 1.00 97.00 114 ASP A N 1
ATOM 871 C CA . ASP A 1 114 ? -15.278 1.092 -0.763 1.00 97.00 114 ASP A CA 1
ATOM 872 C C . ASP A 1 114 ? -13.982 0.302 -0.536 1.00 97.00 114 ASP A C 1
ATOM 874 O O . ASP A 1 114 ? -14.023 -0.893 -0.249 1.00 97.00 114 ASP A O 1
ATOM 878 N N . MET A 1 115 ? -12.825 0.965 -0.612 1.00 98.44 115 MET A N 1
ATOM 879 C CA . MET A 1 115 ? -11.539 0.298 -0.470 1.00 98.44 115 MET A CA 1
ATOM 880 C C . MET A 1 115 ? -11.135 0.034 0.984 1.00 98.44 115 MET A C 1
ATOM 882 O O . MET A 1 115 ? -11.171 0.925 1.836 1.00 98.44 115 MET A O 1
ATOM 886 N N . VAL A 1 116 ? -10.646 -1.181 1.227 1.00 98.50 116 VAL A N 1
ATOM 887 C CA . VAL A 1 116 ? -9.866 -1.543 2.414 1.00 98.50 116 VAL A CA 1
ATOM 888 C C . VAL A 1 116 ? -8.397 -1.560 2.002 1.00 98.50 116 VAL A C 1
ATOM 890 O O . VAL A 1 116 ? -7.953 -2.418 1.238 1.00 98.50 116 VAL A O 1
ATOM 893 N N . ILE A 1 117 ? -7.660 -0.558 2.466 1.00 98.19 117 ILE A N 1
ATOM 894 C CA . ILE A 1 117 ? -6.341 -0.196 1.955 1.00 98.19 117 ILE A CA 1
ATOM 895 C C . ILE A 1 117 ? -5.260 -0.754 2.876 1.00 98.19 117 ILE A C 1
ATOM 897 O O . ILE A 1 117 ? -5.158 -0.339 4.021 1.00 98.19 117 ILE A O 1
ATOM 901 N N . GLU A 1 118 ? -4.411 -1.655 2.401 1.00 97.38 118 GLU A N 1
ATOM 902 C CA . GLU A 1 118 ? -3.220 -2.070 3.140 1.00 97.38 118 GLU A CA 1
ATOM 903 C C . GLU A 1 118 ? -2.084 -1.061 2.924 1.00 97.38 118 GLU A C 1
ATOM 905 O O . GLU A 1 118 ? -1.634 -0.879 1.792 1.00 97.38 118 GLU A O 1
ATOM 910 N N . SER A 1 119 ? -1.558 -0.457 3.993 1.00 94.31 119 SER A N 1
ATOM 911 C CA . SER A 1 119 ? -0.316 0.322 3.894 1.00 94.31 119 SER A CA 1
ATOM 912 C C . SER A 1 119 ? 0.920 -0.579 3.981 1.00 94.31 119 SER A C 1
ATOM 914 O O . SER A 1 119 ? 0.892 -1.682 4.539 1.00 94.31 119 SER A O 1
ATOM 916 N N . ALA A 1 120 ? 2.063 -0.101 3.486 1.00 86.75 120 ALA A N 1
ATOM 917 C CA . ALA A 1 120 ? 3.348 -0.709 3.816 1.00 86.75 120 ALA A CA 1
ATOM 918 C C . ALA A 1 120 ? 3.613 -0.631 5.335 1.00 86.75 120 ALA A C 1
ATOM 920 O O . ALA A 1 120 ? 3.074 0.230 6.033 1.00 86.75 120 ALA A O 1
ATOM 921 N N . GLY A 1 121 ? 4.462 -1.526 5.852 1.00 68.06 121 GLY A N 1
ATOM 922 C CA . GLY A 1 121 ? 4.830 -1.600 7.278 1.00 68.06 121 GLY A CA 1
ATOM 923 C C . GLY A 1 121 ? 5.697 -0.443 7.791 1.00 68.06 121 GLY A C 1
ATOM 924 O O . GLY A 1 121 ? 6.346 -0.599 8.814 1.00 68.06 121 GLY A O 1
ATOM 925 N N . GLY A 1 122 ? 5.738 0.680 7.071 1.00 65.06 122 GLY A N 1
ATOM 926 C CA . GLY A 1 122 ? 6.521 1.874 7.391 1.00 65.06 122 GLY A CA 1
ATOM 927 C C . GLY A 1 122 ? 5.661 3.131 7.492 1.00 65.06 122 GLY A C 1
ATOM 928 O O . GLY A 1 122 ? 6.153 4.226 7.225 1.00 65.06 122 GLY A O 1
ATOM 929 N N . LEU A 1 123 ? 4.370 2.995 7.825 1.00 74.19 123 LEU A N 1
ATOM 930 C CA . LEU A 1 123 ? 3.546 4.166 8.108 1.00 74.19 123 LEU A CA 1
ATOM 931 C C . LEU A 1 123 ? 4.219 4.946 9.245 1.00 74.19 123 LEU A C 1
ATOM 933 O O . LEU A 1 123 ? 4.409 4.409 10.332 1.00 74.19 123 LEU A O 1
ATOM 937 N N . ALA A 1 124 ? 4.559 6.203 8.966 1.00 79.62 124 ALA A N 1
ATOM 938 C CA . ALA A 1 124 ? 5.328 7.083 9.842 1.00 79.62 124 ALA A CA 1
ATOM 939 C C . ALA A 1 124 ? 6.850 6.837 9.919 1.00 79.62 124 ALA A C 1
ATOM 941 O O . ALA A 1 124 ? 7.477 7.320 10.851 1.00 79.62 124 ALA A O 1
ATOM 942 N N . GLU A 1 125 ? 7.479 6.181 8.939 1.00 85.56 125 GLU A N 1
ATOM 943 C CA . GLU A 1 125 ? 8.944 6.208 8.790 1.00 85.56 125 GLU A CA 1
ATOM 944 C C . GLU A 1 125 ? 9.385 7.580 8.229 1.00 85.56 125 GLU A C 1
ATOM 946 O O . GLU A 1 125 ? 9.109 7.866 7.055 1.00 85.56 125 GLU A O 1
ATOM 951 N N . PRO A 1 126 ? 10.058 8.453 9.011 1.00 84.00 126 PRO A N 1
ATOM 952 C CA . PRO A 1 126 ? 10.307 9.845 8.615 1.00 84.00 126 PRO A CA 1
ATOM 953 C C . PRO A 1 126 ? 11.042 9.985 7.281 1.00 84.00 126 PRO A C 1
ATOM 955 O O . PRO A 1 126 ? 10.756 10.894 6.504 1.00 84.00 126 PRO A O 1
ATOM 958 N N . ASN A 1 127 ? 11.947 9.049 6.987 1.00 84.06 127 ASN A N 1
ATOM 959 C CA . ASN A 1 127 ? 12.777 9.067 5.784 1.00 84.06 127 ASN A CA 1
ATOM 960 C C . ASN A 1 127 ? 11.980 8.874 4.481 1.00 84.06 127 ASN A C 1
ATOM 962 O O . ASN A 1 127 ? 12.433 9.290 3.413 1.00 84.06 127 ASN A O 1
ATOM 966 N N . PHE A 1 128 ? 10.793 8.262 4.556 1.00 84.44 128 PHE A N 1
ATOM 967 C CA . PHE A 1 128 ? 9.971 7.927 3.387 1.00 84.44 128 PHE A CA 1
ATOM 968 C C . PHE A 1 128 ? 8.564 8.520 3.432 1.00 84.44 128 PHE A C 1
ATOM 970 O O . PHE A 1 128 ? 7.863 8.451 2.427 1.00 84.44 128 PHE A O 1
ATOM 977 N N . MET A 1 129 ? 8.162 9.125 4.552 1.00 89.00 129 MET A N 1
ATOM 978 C CA . MET A 1 129 ? 6.789 9.553 4.826 1.00 89.00 129 MET A CA 1
ATOM 979 C C . MET A 1 129 ? 6.173 10.377 3.685 1.00 89.00 129 MET A C 1
ATOM 981 O O . MET A 1 129 ? 5.146 9.997 3.135 1.00 89.00 129 MET A O 1
ATOM 985 N N . GLU A 1 130 ? 6.834 11.450 3.245 1.00 90.19 130 GLU A N 1
ATOM 986 C CA . GLU A 1 130 ? 6.334 12.328 2.167 1.00 90.19 130 GLU A CA 1
ATOM 987 C C . GLU A 1 130 ? 6.314 11.665 0.775 1.00 90.19 130 GLU A C 1
ATOM 989 O O . GLU A 1 130 ? 5.787 12.229 -0.181 1.00 90.19 130 GLU A O 1
ATOM 994 N N . ARG A 1 131 ? 6.893 10.469 0.639 1.00 92.00 131 ARG A N 1
ATOM 995 C CA . ARG A 1 131 ? 6.915 9.674 -0.598 1.00 92.00 131 ARG A CA 1
ATOM 996 C C . ARG A 1 131 ? 6.087 8.395 -0.485 1.00 92.00 131 ARG A C 1
ATOM 998 O O . ARG A 1 131 ? 6.026 7.630 -1.447 1.00 92.00 131 ARG A O 1
ATOM 1005 N N . ASP A 1 132 ? 5.466 8.141 0.664 1.00 93.44 132 ASP A N 1
ATOM 1006 C CA . ASP A 1 132 ? 4.709 6.921 0.904 1.00 93.44 132 ASP A CA 1
ATOM 1007 C C . ASP A 1 132 ? 3.327 6.995 0.239 1.00 93.44 132 ASP A C 1
ATOM 1009 O O . ASP A 1 132 ? 2.331 7.424 0.825 1.00 93.44 132 ASP A O 1
ATOM 1013 N N . ILE A 1 133 ? 3.276 6.520 -1.006 1.00 95.69 133 ILE A N 1
ATOM 1014 C CA . ILE A 1 133 ? 2.039 6.351 -1.776 1.00 95.69 133 ILE A CA 1
ATOM 1015 C C . ILE A 1 133 ? 1.185 5.173 -1.283 1.00 95.69 133 ILE A C 1
ATOM 1017 O O . ILE A 1 133 ? 0.057 5.027 -1.744 1.00 95.69 133 ILE A O 1
ATOM 1021 N N . SER A 1 134 ? 1.699 4.323 -0.382 1.00 93.69 134 SER A N 1
ATOM 1022 C CA . SER A 1 134 ? 0.989 3.136 0.114 1.00 93.69 134 SER A CA 1
ATOM 1023 C C . SER A 1 134 ? 0.007 3.442 1.243 1.00 93.69 134 SER A C 1
ATOM 1025 O O . SER A 1 134 ? -1.000 2.749 1.368 1.00 93.69 134 SER A O 1
ATOM 1027 N N . GLY A 1 135 ? 0.285 4.469 2.052 1.00 93.69 135 GLY A N 1
ATOM 1028 C CA . GLY A 1 135 ? -0.537 4.822 3.207 1.00 93.69 135 GLY A CA 1
ATOM 1029 C C . GLY A 1 135 ? -0.539 6.312 3.518 1.00 93.69 135 GLY A C 1
ATOM 1030 O O . GLY A 1 135 ? -1.603 6.928 3.516 1.00 93.69 135 GLY A O 1
ATOM 1031 N N . PHE A 1 136 ? 0.625 6.914 3.769 1.00 94.19 136 PHE A N 1
ATOM 1032 C CA . PHE A 1 136 ? 0.691 8.287 4.273 1.00 94.19 136 PHE A CA 1
ATOM 1033 C C . PHE A 1 136 ? 0.092 9.323 3.317 1.00 94.19 136 PHE A C 1
ATOM 1035 O O . PHE A 1 136 ? -0.712 10.145 3.750 1.00 94.19 136 PHE A O 1
ATOM 1042 N N . LEU A 1 137 ? 0.427 9.285 2.023 1.00 95.00 137 LEU A N 1
ATOM 1043 C CA . LEU A 1 137 ? -0.135 10.228 1.048 1.00 95.00 137 LEU A CA 1
ATOM 1044 C C . LEU A 1 137 ? -1.643 10.025 0.853 1.00 95.00 137 LEU A C 1
ATOM 1046 O O . LEU A 1 137 ? -2.374 10.998 0.681 1.00 95.00 137 LEU A O 1
ATOM 1050 N N . ILE A 1 138 ? -2.128 8.785 0.966 1.00 95.31 138 ILE A N 1
ATOM 1051 C CA . ILE A 1 138 ? -3.564 8.471 0.963 1.00 95.31 138 ILE A CA 1
ATOM 1052 C C . ILE A 1 138 ? -4.240 9.127 2.170 1.00 95.31 138 ILE A C 1
ATOM 1054 O O . ILE A 1 138 ? -5.229 9.839 2.012 1.00 95.31 138 ILE A O 1
ATOM 1058 N N . MET A 1 139 ? -3.679 8.958 3.363 1.00 94.38 139 MET A N 1
ATOM 1059 C CA . MET A 1 139 ? -4.194 9.577 4.583 1.00 94.38 139 MET A CA 1
ATOM 1060 C C . MET A 1 139 ? -4.167 11.113 4.498 1.00 94.38 139 MET A C 1
ATOM 1062 O O . MET A 1 139 ? -5.182 11.764 4.734 1.00 94.38 139 MET A O 1
ATOM 1066 N N . LYS A 1 140 ? -3.030 11.694 4.095 1.00 94.50 140 LYS A N 1
ATOM 1067 C CA . LYS A 1 140 ? -2.788 13.144 4.043 1.00 94.50 140 LYS A CA 1
ATOM 1068 C C . LYS A 1 140 ? -3.620 13.859 2.982 1.00 94.50 140 LYS A C 1
ATOM 1070 O O . LYS A 1 140 ? -4.149 14.930 3.257 1.00 94.50 140 LYS A O 1
ATOM 1075 N N . GLU A 1 141 ? -3.718 13.314 1.770 1.00 95.62 141 GLU A N 1
ATOM 1076 C CA . GLU A 1 141 ? -4.377 14.009 0.657 1.00 95.62 141 GLU A CA 1
ATOM 1077 C C . GLU A 1 141 ? -5.830 13.598 0.424 1.00 95.62 141 GLU A C 1
ATOM 1079 O O . GLU A 1 141 ? -6.574 14.364 -0.191 1.00 95.62 141 GLU A O 1
ATOM 1084 N N . LEU A 1 142 ? -6.230 12.394 0.845 1.00 95.56 142 LEU A N 1
ATOM 1085 C CA . LEU A 1 142 ? -7.597 11.894 0.658 1.00 95.56 142 LEU A CA 1
ATOM 1086 C C . LEU A 1 142 ? -8.403 11.861 1.959 1.00 95.56 142 LEU A C 1
ATOM 1088 O O . LEU A 1 142 ? -9.596 11.570 1.912 1.00 95.56 142 LEU A O 1
ATOM 1092 N N . GLY A 1 143 ? -7.780 12.165 3.103 1.00 94.56 143 GLY A N 1
ATOM 1093 C CA . GLY A 1 143 ? -8.453 12.192 4.403 1.00 94.56 143 GLY A CA 1
ATOM 1094 C C . GLY A 1 143 ? -9.012 10.829 4.814 1.00 94.56 143 GLY A C 1
ATOM 1095 O O . GLY A 1 143 ? -10.030 10.765 5.500 1.00 94.56 143 GLY A O 1
ATOM 1096 N N . ILE A 1 144 ? -8.401 9.737 4.344 1.00 95.62 144 ILE A N 1
ATOM 1097 C CA . ILE A 1 144 ? -8.846 8.378 4.662 1.00 95.62 144 ILE A CA 1
ATOM 1098 C C . ILE A 1 144 ? -8.259 7.979 6.024 1.00 95.62 144 ILE A C 1
ATOM 1100 O O . ILE A 1 144 ? -7.035 8.018 6.175 1.00 95.62 144 ILE A O 1
ATOM 1104 N N . PRO A 1 145 ? -9.092 7.580 7.004 1.00 94.25 145 PRO A N 1
ATOM 1105 C CA . PRO A 1 145 ? -8.623 7.216 8.336 1.00 94.25 145 PRO A CA 1
ATOM 1106 C C . PRO A 1 145 ? -7.852 5.894 8.321 1.00 94.25 145 PRO A C 1
ATOM 1108 O O . PRO A 1 145 ? -8.088 5.027 7.472 1.00 94.25 145 PRO A O 1
ATOM 1111 N N . ALA A 1 146 ? -6.964 5.721 9.300 1.00 93.38 146 ALA A N 1
ATOM 1112 C CA . ALA A 1 146 ? -6.155 4.520 9.456 1.00 93.38 146 ALA A CA 1
ATOM 1113 C C . ALA A 1 146 ? -6.441 3.796 10.777 1.00 93.38 146 ALA A C 1
ATOM 1115 O O . ALA A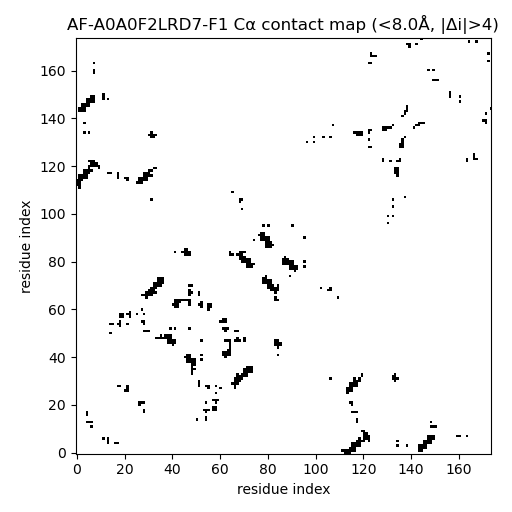 1 146 ? -6.514 4.405 11.840 1.00 93.38 146 ALA A O 1
ATOM 1116 N N . ILE A 1 147 ? -6.534 2.470 10.709 1.00 93.81 147 ILE A N 1
ATOM 1117 C CA . ILE A 1 147 ? -6.486 1.567 11.857 1.00 93.81 147 ILE A CA 1
ATOM 1118 C C . ILE A 1 147 ? -5.068 1.014 11.954 1.00 93.81 147 ILE A C 1
ATOM 1120 O O . ILE A 1 147 ? -4.531 0.476 10.982 1.00 93.81 147 ILE A O 1
ATOM 1124 N N . LEU A 1 148 ? -4.476 1.109 13.143 1.00 92.75 148 LEU A N 1
ATOM 1125 C CA . LEU A 1 148 ? -3.170 0.533 13.436 1.00 92.75 148 LEU A CA 1
ATOM 1126 C C . LEU A 1 148 ? -3.332 -0.853 14.075 1.00 92.75 148 LEU A C 1
ATOM 1128 O O . LEU A 1 148 ? -3.791 -0.978 15.207 1.00 92.75 148 LEU A O 1
ATOM 1132 N N . VAL A 1 149 ? -2.938 -1.896 13.349 1.00 92.38 149 VAL A N 1
ATOM 1133 C CA . VAL A 1 149 ? -2.912 -3.285 13.822 1.00 92.38 149 VAL A CA 1
ATOM 1134 C C . VAL A 1 149 ? -1.625 -3.525 14.606 1.00 92.38 149 VAL A C 1
ATOM 1136 O O . VAL A 1 149 ? -0.521 -3.301 14.094 1.00 92.38 149 VAL A O 1
ATOM 1139 N N . LEU A 1 150 ? -1.772 -4.003 15.839 1.00 90.69 150 LEU A N 1
ATOM 1140 C CA . LEU A 1 150 ? -0.676 -4.276 16.763 1.00 90.69 150 LEU A CA 1
ATOM 1141 C C . LEU A 1 150 ? -0.590 -5.773 17.061 1.00 90.69 150 LEU A C 1
ATOM 1143 O O . LEU A 1 150 ? -1.613 -6.432 17.224 1.00 90.69 150 LEU A O 1
ATOM 1147 N N . ASP A 1 151 ? 0.637 -6.275 17.164 1.00 88.06 151 ASP A N 1
ATOM 1148 C CA . ASP A 1 151 ? 0.940 -7.626 17.633 1.00 88.06 151 ASP A CA 1
ATOM 1149 C C . ASP A 1 151 ? 1.397 -7.524 19.095 1.00 88.06 151 ASP A C 1
ATOM 1151 O O . ASP A 1 151 ? 2.445 -6.940 19.382 1.00 88.06 151 ASP A O 1
ATOM 1155 N N . ILE A 1 152 ? 0.570 -8.018 20.021 1.00 89.25 152 ILE A N 1
ATOM 1156 C CA . ILE A 1 152 ? 0.848 -7.954 21.462 1.00 89.25 152 ILE A CA 1
ATOM 1157 C C . ILE A 1 152 ? 1.851 -9.023 21.905 1.00 89.25 152 ILE A C 1
ATOM 1159 O O . ILE A 1 152 ? 2.598 -8.795 22.857 1.00 89.25 152 ILE A O 1
ATOM 1163 N N . ASP A 1 153 ? 1.915 -10.148 21.192 1.00 88.50 153 ASP A N 1
ATOM 1164 C CA . ASP A 1 153 ? 2.679 -11.329 21.598 1.00 88.50 153 ASP A CA 1
ATOM 1165 C C . ASP A 1 153 ? 4.188 -11.101 21.456 1.00 88.50 153 ASP A C 1
ATOM 1167 O O . ASP A 1 153 ? 4.984 -11.631 22.230 1.00 88.50 153 ASP A O 1
ATOM 1171 N N . ARG A 1 154 ? 4.598 -10.248 20.511 1.00 84.81 154 ARG A N 1
ATOM 1172 C CA . ARG A 1 154 ? 6.007 -9.852 20.327 1.00 84.81 154 ARG A CA 1
ATOM 1173 C C . ARG A 1 154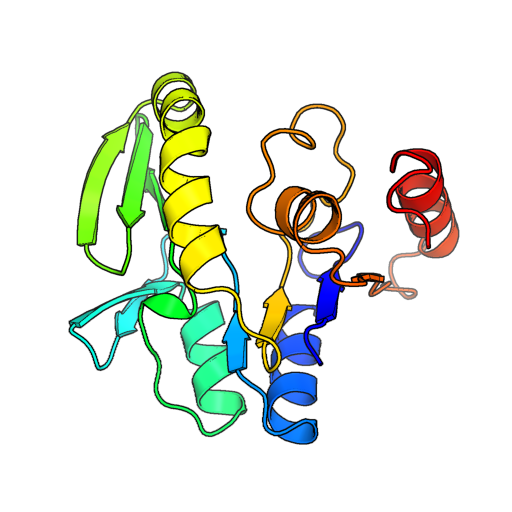 ? 6.505 -8.827 21.352 1.00 84.81 154 ARG A C 1
ATOM 1175 O O . ARG A 1 154 ? 7.700 -8.534 21.382 1.00 84.81 154 ARG A O 1
ATOM 1182 N N . GLY A 1 155 ? 5.616 -8.287 22.190 1.00 88.00 155 GLY A N 1
ATOM 1183 C CA . GLY A 1 155 ? 5.931 -7.214 23.131 1.00 88.00 155 GLY A CA 1
ATOM 1184 C C . GLY A 1 155 ? 6.150 -5.852 22.454 1.00 88.00 155 GLY A C 1
ATOM 1185 O O . GLY A 1 155 ? 6.297 -5.733 21.242 1.00 88.00 155 GLY A O 1
ATOM 1186 N N . GLY A 1 156 ? 6.126 -4.774 23.244 1.00 91.44 156 GLY A N 1
ATOM 1187 C CA . GLY A 1 156 ? 6.366 -3.410 22.743 1.00 91.44 156 GLY A CA 1
ATOM 1188 C C . GLY A 1 156 ? 5.217 -2.776 21.943 1.00 91.44 156 GLY A C 1
ATOM 1189 O O . GLY A 1 156 ? 5.335 -1.615 21.563 1.00 91.44 156 GLY A O 1
ATOM 1190 N N . ALA A 1 157 ? 4.087 -3.470 21.755 1.00 91.00 157 ALA A N 1
ATOM 1191 C CA . ALA A 1 157 ? 2.935 -3.012 20.967 1.00 91.00 157 ALA A CA 1
ATOM 1192 C C . ALA A 1 157 ? 2.509 -1.559 21.249 1.00 91.00 157 ALA A C 1
ATOM 1194 O O . ALA A 1 157 ? 2.394 -0.751 20.327 1.00 91.00 157 ALA A O 1
ATOM 1195 N N . PHE A 1 158 ? 2.318 -1.202 22.524 1.00 92.69 158 PHE A N 1
ATOM 1196 C CA . PHE A 1 158 ? 1.917 0.154 22.915 1.00 92.69 158 PHE A CA 1
ATOM 1197 C C . PHE A 1 158 ? 3.019 1.189 22.694 1.00 92.69 158 PHE A C 1
ATOM 1199 O O . PHE A 1 158 ? 2.721 2.305 22.279 1.00 92.69 158 PHE A O 1
ATOM 1206 N N . ALA A 1 159 ? 4.283 0.827 22.927 1.00 93.31 159 ALA A N 1
ATOM 1207 C CA . ALA A 1 159 ? 5.411 1.716 22.667 1.00 93.31 159 ALA A CA 1
ATOM 1208 C C . ALA A 1 159 ? 5.529 2.017 21.165 1.00 93.31 159 ALA A C 1
ATOM 1210 O O . ALA A 1 159 ? 5.682 3.174 20.781 1.00 93.31 159 ALA A O 1
ATOM 1211 N N . SER A 1 160 ? 5.370 1.001 20.312 1.00 91.25 160 SER A N 1
ATOM 1212 C CA . SER A 1 160 ? 5.336 1.168 18.858 1.00 91.25 160 SER A CA 1
ATOM 1213 C C . SER A 1 160 ? 4.145 2.011 18.401 1.00 91.25 160 SER A C 1
ATOM 1215 O O . SER A 1 160 ? 4.321 2.919 17.593 1.00 91.25 160 SER A O 1
ATOM 1217 N N . ALA A 1 161 ? 2.946 1.766 18.940 1.00 91.62 161 ALA A N 1
ATOM 1218 C CA . ALA A 1 161 ? 1.756 2.557 18.625 1.00 91.62 161 ALA A CA 1
ATOM 1219 C C . ALA A 1 161 ? 1.922 4.028 19.024 1.00 91.62 161 ALA A C 1
ATOM 1221 O O . ALA A 1 161 ? 1.648 4.931 18.233 1.00 91.62 161 ALA A O 1
ATOM 1222 N N . PHE A 1 162 ? 2.431 4.263 20.234 1.00 93.12 162 PHE A N 1
ATOM 1223 C CA . PHE A 1 162 ? 2.742 5.596 20.728 1.00 93.12 162 PHE A CA 1
ATOM 1224 C C . PHE A 1 162 ? 3.804 6.277 19.857 1.00 93.12 162 PHE A C 1
ATOM 1226 O O . PHE A 1 162 ? 3.651 7.449 19.520 1.00 93.12 162 PHE A O 1
ATOM 1233 N N . GLY A 1 163 ? 4.839 5.548 19.434 1.00 92.62 163 GLY A N 1
ATOM 1234 C CA . GLY A 1 163 ? 5.854 6.038 18.502 1.00 92.62 163 GLY A CA 1
ATOM 1235 C C . GLY A 1 163 ? 5.250 6.497 17.176 1.00 92.62 163 GLY A C 1
ATOM 1236 O O . GLY A 1 163 ? 5.423 7.654 16.801 1.00 92.62 163 GLY A O 1
ATOM 1237 N N . VAL A 1 164 ? 4.469 5.638 16.511 1.00 92.06 164 VAL A N 1
ATOM 1238 C CA . VAL A 1 164 ? 3.779 5.981 15.252 1.00 92.06 164 VAL A CA 1
ATOM 1239 C C . VAL A 1 164 ? 2.913 7.229 15.425 1.00 92.06 164 VAL A C 1
ATOM 1241 O O . VAL A 1 164 ? 3.039 8.173 14.645 1.00 92.06 164 VAL A O 1
ATOM 1244 N N . TYR A 1 165 ? 2.086 7.276 16.474 1.00 92.06 165 TYR A N 1
ATOM 1245 C CA . TYR A 1 165 ? 1.217 8.422 16.745 1.00 92.06 165 TYR A CA 1
ATOM 1246 C C . TYR A 1 165 ? 2.008 9.728 16.914 1.00 92.06 165 TYR A C 1
ATOM 1248 O O . TYR A 1 165 ? 1.620 10.758 16.368 1.00 92.06 165 TYR A O 1
ATOM 1256 N N . ASN A 1 166 ? 3.139 9.698 17.626 1.00 92.69 166 ASN A N 1
ATOM 1257 C CA . ASN A 1 166 ? 3.965 10.885 17.859 1.00 92.69 166 ASN A CA 1
ATOM 1258 C C . ASN A 1 166 ? 4.817 11.303 16.656 1.00 92.69 166 ASN A C 1
ATOM 1260 O O . ASN A 1 166 ? 5.208 12.469 16.589 1.00 92.69 166 ASN A O 1
ATOM 1264 N N . ILE A 1 167 ? 5.102 10.400 15.717 1.00 92.62 167 ILE A N 1
ATOM 1265 C CA . ILE A 1 167 ? 5.857 10.729 14.502 1.00 92.62 167 ILE A CA 1
ATOM 1266 C C . ILE A 1 167 ? 4.948 11.331 13.424 1.00 92.62 167 ILE A C 1
ATOM 1268 O O . ILE A 1 167 ? 5.354 12.266 12.733 1.00 92.62 167 ILE A O 1
ATOM 1272 N N . LEU A 1 168 ? 3.712 10.840 13.281 1.00 91.75 168 LEU A N 1
ATOM 1273 C CA . LEU A 1 168 ? 2.751 11.392 12.318 1.00 91.75 168 LEU A CA 1
ATOM 1274 C C . LEU A 1 168 ? 2.531 12.893 12.559 1.00 91.75 168 LEU A C 1
ATOM 1276 O O . LEU A 1 168 ? 2.481 13.297 13.707 1.00 91.75 168 LEU A O 1
ATOM 1280 N N . PRO A 1 169 ? 2.368 13.760 11.553 1.00 91.00 169 PRO A N 1
ATOM 1281 C CA . PRO A 1 169 ? 2.065 15.168 11.789 1.00 91.00 169 PRO A CA 1
ATOM 1282 C C . PRO A 1 169 ? 0.642 15.356 12.350 1.00 91.00 169 PRO A C 1
ATOM 1284 O O . PRO A 1 169 ? -0.249 14.572 12.024 1.00 91.00 169 PRO A O 1
ATOM 1287 N N . PRO A 1 170 ? 0.372 16.416 13.138 1.00 90.62 170 PRO A N 1
ATOM 1288 C CA . PRO A 1 170 ? -0.956 16.664 13.712 1.00 90.62 170 PRO A CA 1
ATOM 1289 C C . PRO A 1 170 ? -2.100 16.700 12.691 1.00 90.62 170 PRO A C 1
ATOM 1291 O O . PRO A 1 170 ? -3.221 16.333 13.023 1.00 90.62 170 PRO A O 1
ATOM 1294 N N . SER A 1 171 ? -1.816 17.085 11.442 1.00 88.25 171 SER A N 1
ATOM 1295 C CA . SER A 1 171 ? -2.797 17.146 10.352 1.00 88.25 171 SER A CA 1
ATOM 1296 C C . SER A 1 171 ? -3.425 15.799 9.981 1.00 88.25 171 SER A C 1
ATOM 1298 O O . SER A 1 171 ? -4.427 15.793 9.273 1.00 88.25 171 SER A O 1
ATOM 1300 N N . VAL A 1 172 ? -2.849 14.677 10.422 1.00 88.00 172 VAL A N 1
ATOM 1301 C CA . VAL A 1 172 ? -3.332 13.320 10.113 1.00 88.00 172 VAL A CA 1
ATOM 1302 C C . VAL A 1 172 ? -3.548 12.447 11.358 1.00 88.00 172 VAL A C 1
ATOM 1304 O O . VAL A 1 172 ? -3.778 11.252 11.225 1.00 88.00 172 VAL A O 1
ATOM 1307 N N . ARG A 1 173 ? -3.475 13.011 12.574 1.00 83.69 173 ARG A N 1
ATOM 1308 C CA . ARG A 1 173 ? -3.662 12.283 13.854 1.00 83.69 173 ARG A CA 1
ATOM 1309 C C . ARG A 1 173 ? -5.136 12.164 14.304 1.00 83.69 173 ARG A C 1
ATOM 1311 O O . ARG A 1 173 ? -5.380 11.969 15.491 1.00 83.69 173 ARG A O 1
ATOM 1318 N N . GLY A 1 174 ? -6.092 12.351 13.393 1.00 65.88 174 GLY A N 1
ATOM 1319 C CA . GLY A 1 174 ? -7.533 12.437 13.688 1.00 65.88 174 GLY A CA 1
ATOM 1320 C C . GLY A 1 174 ? -8.254 11.100 13.740 1.00 65.88 174 GLY A C 1
ATOM 1321 O O . GLY A 1 174 ? -7.874 10.200 12.958 1.00 65.88 174 GLY A O 1
#

Foldseek 3Di:
DEEEEAALAPPLCSLVVQLVCCQVLVFQEAFLEDEDPAWDAFPVGAIDHPSLCVSQVSSVHGGFLLSHQWYWYDDPQFTFTAGRRHTPGGDHPVRVLVCLVVSLVVNVVSDDPRYHAYFPSCQLVVVCQVSRSRPNCCCQVVVHAYDYRFDPVVPCRVVSVVVNLVSRDPSRND

InterPro domains:
  IPR027417 P-loop containing nucleoside triphosphate hydrolase [G3DSA:3.40.50.300] (2-171)
  IPR027417 P-loop containing nucleoside triphosphate hydrolase [SSF52540] (1-171)

pLDDT: mean 93.82, std 5.86, range [65.06, 98.5]

Mean predicted aligned error: 3.38 Å

Organism: NCBI:txid1326980

Nearest PDB structures (foldseek):
  6g2g-assembly1_A  TM=3.797E-01  e=1.479E-01  Thermochaetoides thermophila DSM 1495
  6g2g-assembly1_B  TM=3.720E-01  e=3.503E-01  Thermochaetoides thermophila DSM 1495
  4v2u-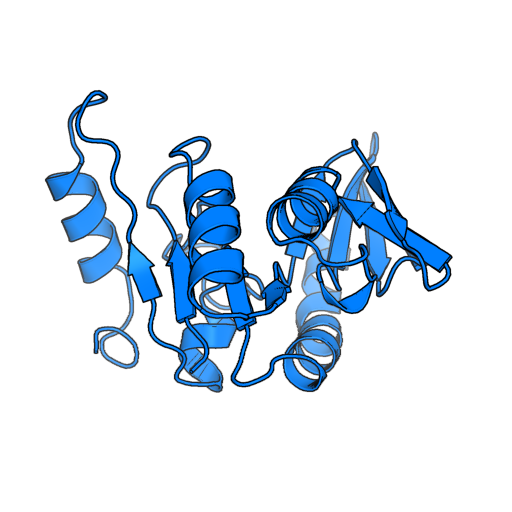assembly1_A  TM=2.528E-01  e=3.568E+00  Pasteurella dagmatis
  7lg5-assembly1_A  TM=2.716E-01  e=6.926E+00  Synechocystis sp. PCC 6714

Solvent-accessible surface area (backbone atoms only — not comparable to full-atom values): 9185 Å² total; per-residue (Å²): 107,41,38,33,43,32,24,77,47,71,92,60,54,55,66,59,53,38,18,51,50,12,40,77,65,74,36,40,49,31,24,42,44,47,77,47,84,55,62,37,77,18,81,77,48,45,33,26,39,36,70,56,38,50,24,19,49,70,38,75,41,77,36,44,17,80,32,22,30,30,34,31,26,83,43,102,85,34,31,34,39,24,51,52,22,37,78,79,46,75,31,43,72,75,56,49,63,71,42,44,71,62,52,40,57,59,45,60,74,68,68,53,55,44,27,28,28,40,31,48,44,54,59,53,38,80,95,46,34,98,70,29,60,29,36,47,46,45,30,68,77,66,70,40,49,73,47,77,51,70,50,66,89,82,52,62,34,66,6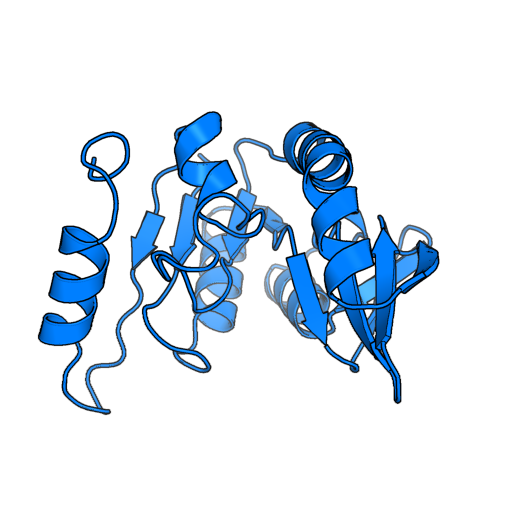1,47,51,51,49,39,61,70,58,42,58,79,95,66,72,115

Secondary structure (DSSP, 8-state):
--EEEE-SSTTSSHHHHHHHHHHHTT-EEE-SEEE-S-EEE-TTSSEEEHHHHHHHHHTTPPP-GGGSSEEEEEETTEEEEEETTEEEEEE-HHHHHHHHHHHHHHHHTT--TTEEEEPPTTTT-TTTGGG-TTTHHHHHHH---EEE---STTS-HHHHHHHHHHHS-GGG--